Protein AF-A0AAE0EK54-F1 (afdb_monomer_lite)

Radius of gyration: 18.91 Å; chains: 1; bounding box: 43×26×48 Å

Organism: NCBI:txid43782

InterPro domains:
  IPR000863 Sulfotransferase domain [PF00685] (2-104)
  IPR027417 P-loop containing nucleoside triphosphate hydrolase [G3DSA:3.40.50.300] (1-106)
  IPR027417 P-loop containing nucleoside triphosphate hydrolase [SSF52540] (3-104)

Secondary structure (DSSP, 8-state):
-HHHHHHHS-TTSPPPPHHHHHHHHHTT-STT--HHHHHHHHHHHHHH-TTT-----HHHHHH-HHHHHHHHHHHTT-PPPHHHHHTTHHHHHHHHTSHHHHTT--

Foldseek 3Di:
DLVVCQVPDDPPDDRDDPVNVVVCQVVQVDVVTVPVCVLVVLVVVCVVCVLVGDDDDPVCCVVCVLVVQQVVCVSVVRHDDPVCVVVCVSVVVCVCPDPVNVVPDD

Structure (mmCIF, N/CA/C/O backbone):
data_AF-A0AAE0EK54-F1
#
_entry.id   AF-A0AAE0EK54-F1
#
loop_
_atom_site.group_PDB
_atom_site.id
_atom_site.type_symbol
_atom_site.label_atom_id
_atom_site.label_alt_id
_atom_site.label_comp_id
_atom_site.label_asym_id
_atom_site.label_entity_id
_atom_site.label_seq_id
_atom_site.pdbx_PDB_ins_code
_atom_site.Cartn_x
_atom_site.Cartn_y
_atom_site.Cartn_z
_atom_site.occupancy
_atom_site.B_iso_or_equiv
_atom_site.auth_seq_id
_atom_site.auth_comp_id
_atom_site.auth_asym_id
_atom_site.auth_atom_id
_atom_site.pdbx_PDB_model_num
ATOM 1 N N . MET A 1 1 ? 8.777 -0.210 -10.759 1.00 76.00 1 MET A N 1
ATOM 2 C CA . MET A 1 1 ? 9.337 -1.338 -11.533 1.00 76.00 1 MET A CA 1
ATOM 3 C C . MET A 1 1 ? 10.547 -0.900 -12.348 1.00 76.00 1 MET A C 1
ATOM 5 O O . MET A 1 1 ? 11.630 -1.341 -12.010 1.00 76.00 1 MET A O 1
ATOM 9 N N . TRP A 1 2 ? 10.405 0.051 -13.281 1.00 91.25 2 TRP A N 1
ATOM 10 C CA . TRP A 1 2 ? 11.511 0.627 -14.072 1.00 91.25 2 TRP A CA 1
ATOM 11 C C . TRP A 1 2 ? 12.768 1.005 -13.261 1.00 91.25 2 TRP A C 1
ATOM 13 O O . TRP A 1 2 ? 13.850 0.497 -13.541 1.00 91.25 2 TRP A O 1
ATOM 23 N N . LEU A 1 3 ? 12.618 1.809 -12.195 1.00 90.38 3 LEU A N 1
ATOM 24 C CA . LEU A 1 3 ? 13.736 2.195 -11.313 1.00 90.38 3 LEU A CA 1
ATOM 25 C C . LEU A 1 3 ? 14.505 0.986 -10.754 1.00 90.38 3 LEU A C 1
ATOM 27 O O . LEU A 1 3 ? 15.729 1.006 -10.671 1.00 90.38 3 LEU A O 1
ATOM 31 N N . PHE A 1 4 ? 13.785 -0.068 -10.365 1.00 87.50 4 PHE A N 1
ATOM 32 C CA . PHE A 1 4 ? 14.386 -1.275 -9.807 1.00 87.50 4 PHE A CA 1
ATOM 33 C C . PHE A 1 4 ? 15.027 -2.136 -10.896 1.00 87.50 4 PHE A C 1
ATOM 35 O O . PHE A 1 4 ? 16.148 -2.597 -10.711 1.00 87.50 4 PHE A O 1
ATOM 42 N N . SER A 1 5 ? 14.362 -2.291 -12.045 1.00 87.69 5 SER A N 1
ATOM 43 C CA . SER A 1 5 ? 14.915 -2.989 -13.207 1.00 87.69 5 SER A CA 1
ATOM 44 C C . SER A 1 5 ? 16.258 -2.385 -13.616 1.00 87.69 5 SER A C 1
ATOM 46 O O . SER A 1 5 ? 17.228 -3.118 -13.754 1.00 87.69 5 SER A O 1
ATOM 48 N N . ASN A 1 6 ? 16.357 -1.054 -13.681 1.00 91.06 6 ASN A N 1
ATOM 49 C CA . ASN A 1 6 ? 17.618 -0.368 -13.969 1.00 91.06 6 ASN A CA 1
ATOM 50 C C . ASN A 1 6 ? 18.676 -0.529 -12.876 1.00 91.06 6 ASN A C 1
ATOM 52 O O . ASN A 1 6 ? 19.860 -0.597 -13.184 1.00 91.06 6 ASN A O 1
ATOM 56 N N . LYS A 1 7 ? 18.276 -0.619 -11.603 1.00 90.19 7 LYS A N 1
ATOM 57 C CA . LYS A 1 7 ? 19.214 -0.854 -10.496 1.00 90.19 7 LYS A CA 1
ATOM 58 C C . LYS A 1 7 ? 19.791 -2.276 -10.499 1.00 90.19 7 LYS A C 1
ATOM 60 O O . LYS A 1 7 ? 20.921 -2.462 -10.060 1.00 90.19 7 LYS A O 1
ATOM 65 N N . MET A 1 8 ? 19.010 -3.262 -10.942 1.00 87.56 8 MET A N 1
ATOM 66 C CA . MET A 1 8 ? 19.407 -4.676 -10.992 1.00 87.56 8 MET A CA 1
ATOM 67 C C . MET A 1 8 ? 20.113 -5.064 -12.295 1.00 87.56 8 MET A C 1
ATOM 69 O O . MET A 1 8 ? 20.739 -6.121 -12.351 1.00 87.56 8 MET A O 1
ATOM 73 N N . ARG A 1 9 ? 19.992 -4.241 -13.341 1.00 86.75 9 ARG A N 1
ATOM 74 C CA . ARG A 1 9 ? 20.591 -4.497 -14.651 1.00 86.75 9 ARG A CA 1
ATOM 75 C C . ARG A 1 9 ? 22.128 -4.482 -14.562 1.00 86.75 9 ARG A C 1
ATOM 77 O O . ARG A 1 9 ? 22.672 -3.669 -13.807 1.00 86.75 9 ARG A O 1
ATOM 84 N N . PRO A 1 10 ? 22.840 -5.347 -15.312 1.00 90.94 10 PRO A N 1
ATOM 85 C CA . PRO A 1 10 ? 24.293 -5.260 -15.429 1.00 90.94 10 PRO A CA 1
ATOM 86 C C . PRO A 1 10 ? 24.724 -3.863 -15.881 1.00 90.94 10 PRO A C 1
ATOM 88 O O . PRO A 1 10 ? 24.050 -3.238 -16.699 1.00 90.94 10 PRO A O 1
ATOM 91 N N . LYS A 1 11 ? 25.848 -3.364 -15.356 1.00 86.25 11 LYS A N 1
ATOM 92 C CA . LYS A 1 11 ? 26.324 -2.000 -15.656 1.00 86.25 11 LYS A CA 1
ATOM 93 C C . LYS A 1 11 ? 26.805 -1.848 -17.100 1.00 86.25 11 LYS A C 1
ATOM 95 O O . LYS A 1 11 ? 26.959 -0.731 -17.580 1.00 86.25 11 LYS A O 1
ATOM 100 N N . GLU A 1 12 ? 27.091 -2.969 -17.745 1.00 91.00 12 GLU A N 1
ATOM 101 C CA . GLU A 1 12 ? 27.550 -3.091 -19.120 1.00 91.00 12 GLU A CA 1
ATOM 102 C C . GLU A 1 12 ? 26.403 -2.937 -20.127 1.00 91.00 12 GLU A C 1
ATOM 104 O O . GLU A 1 12 ? 26.649 -2.617 -21.289 1.00 91.00 12 GLU A O 1
ATOM 109 N N . GLU A 1 13 ? 25.155 -3.146 -19.695 1.00 88.44 13 GLU A N 1
ATOM 110 C CA . GLU A 1 13 ? 23.980 -2.933 -20.532 1.00 88.44 13 GLU A CA 1
ATOM 111 C C . GLU A 1 13 ? 23.491 -1.482 -20.433 1.00 88.44 13 GLU A C 1
ATOM 113 O O . GLU A 1 13 ? 23.521 -0.881 -19.353 1.00 88.44 13 GLU A O 1
ATOM 118 N N . PRO A 1 14 ? 22.987 -0.902 -21.538 1.00 90.50 14 PRO A N 1
ATOM 119 C CA . PRO A 1 14 ? 22.350 0.402 -21.471 1.00 90.50 14 PRO A CA 1
ATOM 120 C C . PRO A 1 14 ? 21.142 0.361 -20.517 1.00 90.50 14 PRO A C 1
ATOM 122 O O . PRO A 1 14 ? 20.455 -0.666 -20.416 1.00 90.50 14 PRO A O 1
ATOM 125 N N . PRO A 1 15 ? 20.843 1.469 -19.815 1.00 91.06 15 PRO A N 1
ATOM 126 C CA . PRO A 1 15 ? 19.658 1.538 -18.975 1.00 91.06 15 PRO A CA 1
ATOM 127 C C . PRO A 1 15 ? 18.418 1.298 -19.836 1.00 91.06 15 PRO A C 1
ATOM 129 O O . PRO A 1 15 ? 18.325 1.776 -20.963 1.00 91.06 15 PRO A O 1
ATOM 132 N N . LEU A 1 16 ? 17.469 0.545 -19.293 1.00 92.44 16 LEU A N 1
ATOM 133 C CA . LEU A 1 16 ? 16.149 0.392 -19.882 1.00 92.44 16 LEU A CA 1
ATOM 134 C C . LEU A 1 16 ? 15.493 1.773 -19.918 1.00 92.44 16 LEU A C 1
ATOM 136 O O . LEU A 1 16 ? 15.430 2.450 -18.880 1.00 92.44 16 LEU A O 1
ATOM 140 N N . SER A 1 17 ? 15.023 2.201 -21.087 1.00 94.94 17 SER A N 1
ATOM 141 C CA . SER A 1 17 ? 14.257 3.442 -21.194 1.00 94.94 17 SER A CA 1
ATOM 142 C C . SER A 1 17 ? 12.914 3.304 -20.474 1.00 94.94 17 SER A C 1
ATOM 144 O O . SER A 1 17 ? 12.467 2.200 -20.142 1.00 94.94 17 SER A O 1
ATOM 146 N N . LEU A 1 18 ? 12.278 4.433 -20.165 1.00 94.75 18 LEU A N 1
ATOM 147 C CA . LEU A 1 18 ? 10.962 4.386 -19.533 1.00 94.75 18 LEU A CA 1
ATOM 148 C C . LEU A 1 18 ? 9.918 3.847 -20.517 1.00 94.75 18 LEU A C 1
ATOM 150 O O . LEU A 1 18 ? 9.030 3.107 -20.108 1.00 94.75 18 LEU A O 1
ATOM 154 N N . GLU A 1 19 ? 10.057 4.195 -21.794 1.00 96.31 19 GLU A N 1
ATOM 155 C CA . GLU A 1 19 ? 9.185 3.797 -22.894 1.00 96.31 19 GLU A CA 1
ATOM 156 C C . GLU A 1 19 ? 9.205 2.278 -23.090 1.00 96.31 19 GLU A C 1
ATOM 158 O O . GLU A 1 19 ? 8.150 1.650 -23.039 1.00 96.31 19 GLU A O 1
ATOM 163 N N . GLU A 1 20 ? 10.393 1.673 -23.194 1.00 94.50 20 GLU A N 1
ATOM 164 C CA . GLU A 1 20 ? 10.532 0.212 -23.296 1.00 94.50 20 GLU A CA 1
ATOM 165 C C . GLU A 1 20 ? 9.962 -0.485 -22.055 1.00 94.50 20 GLU A C 1
ATOM 167 O O . GLU A 1 20 ? 9.222 -1.459 -22.159 1.00 94.50 20 GLU A O 1
ATOM 172 N N . ALA A 1 21 ? 10.260 0.030 -20.857 1.00 94.06 21 ALA A N 1
ATOM 173 C CA . ALA A 1 21 ? 9.740 -0.548 -19.621 1.00 94.06 21 ALA A CA 1
ATOM 174 C C . ALA A 1 21 ? 8.212 -0.452 -19.517 1.00 94.06 21 ALA A C 1
ATOM 176 O O . ALA A 1 21 ? 7.577 -1.326 -18.924 1.00 94.06 21 ALA A O 1
ATOM 177 N N . PHE A 1 22 ? 7.629 0.622 -20.048 1.00 94.06 22 PHE A N 1
ATOM 178 C CA . PHE A 1 22 ? 6.190 0.824 -20.090 1.00 94.06 22 PHE A CA 1
ATOM 179 C C . PHE A 1 22 ? 5.524 -0.137 -21.077 1.00 94.06 22 PHE A C 1
ATOM 181 O O . PHE A 1 22 ? 4.537 -0.771 -20.712 1.00 94.06 22 PHE A O 1
ATOM 188 N N . GLU A 1 23 ? 6.087 -0.304 -22.274 1.00 96.12 23 GLU A N 1
ATOM 189 C CA . GLU A 1 23 ? 5.586 -1.255 -23.271 1.00 96.12 23 GLU A CA 1
ATOM 190 C C . GLU A 1 23 ? 5.627 -2.690 -22.733 1.00 96.12 23 GLU A C 1
ATOM 192 O O . GLU A 1 23 ? 4.594 -3.357 -22.682 1.00 96.12 23 GLU A O 1
ATOM 197 N N . MET A 1 24 ? 6.763 -3.104 -22.164 1.00 94.56 24 MET A N 1
ATOM 198 C CA . MET A 1 24 ? 6.893 -4.394 -21.480 1.00 94.56 24 MET A CA 1
ATOM 199 C C . MET A 1 24 ? 5.844 -4.577 -20.371 1.00 94.56 24 MET A C 1
ATOM 201 O O . MET A 1 24 ? 5.248 -5.645 -20.238 1.00 94.56 24 MET A O 1
ATOM 205 N N . PHE A 1 25 ? 5.580 -3.539 -19.568 1.00 94.06 25 PHE A N 1
ATOM 206 C CA . PHE A 1 25 ? 4.550 -3.592 -18.528 1.00 94.06 25 PHE A CA 1
ATOM 207 C C . PHE A 1 25 ? 3.142 -3.777 -19.112 1.00 94.06 25 PHE A C 1
ATOM 209 O O . PHE A 1 25 ? 2.372 -4.587 -18.591 1.00 94.06 25 PHE A O 1
ATOM 216 N N . CYS A 1 26 ? 2.811 -3.063 -20.191 1.00 94.50 26 CYS A N 1
ATOM 217 C CA . CYS A 1 26 ? 1.537 -3.191 -20.898 1.00 94.50 26 CYS A CA 1
ATOM 218 C C . CYS A 1 26 ? 1.340 -4.585 -21.506 1.00 94.50 26 CYS A C 1
ATOM 220 O O . CYS A 1 26 ? 0.232 -5.117 -21.446 1.00 94.50 26 CYS A O 1
ATOM 222 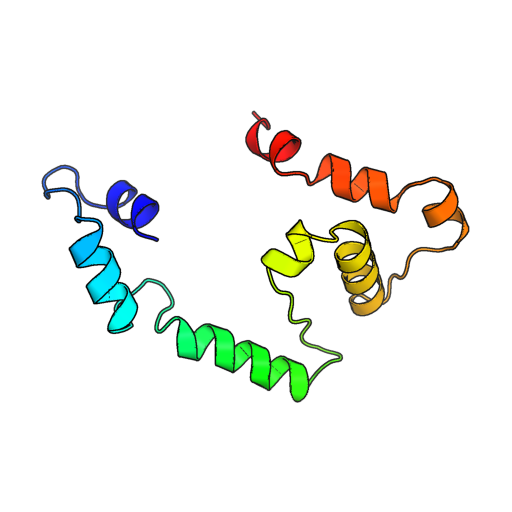N N . GLU A 1 27 ? 2.408 -5.196 -22.014 1.00 95.88 27 GLU A N 1
ATOM 223 C CA . GLU A 1 27 ? 2.417 -6.574 -22.522 1.00 95.88 27 GLU A CA 1
ATOM 224 C C . GLU A 1 27 ? 2.402 -7.633 -21.404 1.00 95.88 27 GLU A C 1
ATOM 226 O O . GLU A 1 27 ? 2.320 -8.832 -21.668 1.00 95.88 27 GLU A O 1
ATOM 231 N N . GLY A 1 28 ? 2.476 -7.212 -20.138 1.00 93.62 28 GLY A N 1
ATOM 232 C CA . GLY A 1 28 ? 2.528 -8.101 -18.978 1.00 93.62 28 GLY A CA 1
ATOM 233 C C . GLY A 1 28 ? 3.913 -8.699 -18.705 1.00 93.62 28 GLY A 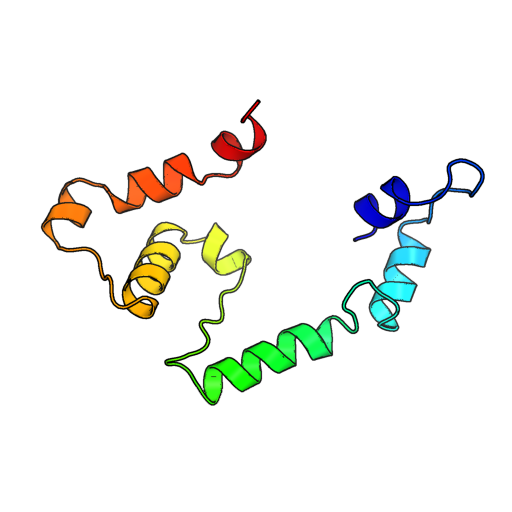C 1
ATOM 234 O O . GLY A 1 28 ? 4.064 -9.454 -17.743 1.00 93.62 28 GLY A O 1
ATOM 235 N N . VAL A 1 29 ? 4.933 -8.324 -19.482 1.00 93.06 29 VAL A N 1
ATOM 236 C CA . VAL A 1 29 ? 6.337 -8.735 -19.338 1.00 93.06 29 VAL A CA 1
ATOM 237 C C . VAL A 1 29 ? 6.997 -7.908 -18.237 1.00 93.06 29 VAL A C 1
ATOM 239 O O . VAL A 1 29 ? 7.754 -6.965 -18.450 1.00 93.06 29 VAL A O 1
ATOM 242 N N . SER A 1 30 ? 6.647 -8.236 -17.002 1.00 87.81 30 SER A N 1
ATOM 243 C CA . SER A 1 30 ? 6.966 -7.420 -15.840 1.00 87.81 30 SER A CA 1
ATOM 244 C C . SER A 1 30 ? 7.189 -8.329 -14.629 1.00 87.81 30 SER A C 1
ATOM 246 O O . SER A 1 30 ? 6.602 -9.409 -14.553 1.00 87.81 30 SER A O 1
ATOM 248 N N . ASN A 1 31 ? 8.015 -7.921 -13.663 1.00 82.69 31 ASN A N 1
ATOM 249 C CA . ASN A 1 31 ? 8.192 -8.706 -12.436 1.00 82.69 31 ASN A CA 1
ATOM 250 C C . ASN A 1 31 ? 6.842 -8.871 -11.721 1.00 82.69 31 ASN A C 1
ATOM 252 O O . ASN A 1 31 ? 6.201 -7.874 -11.391 1.00 82.69 31 ASN A O 1
ATOM 256 N N . HIS A 1 32 ? 6.437 -10.121 -11.472 1.00 84.69 32 HIS A N 1
ATOM 257 C CA . HIS A 1 32 ? 5.114 -10.485 -10.934 1.00 84.69 32 HIS A CA 1
ATOM 258 C C . HIS A 1 32 ? 3.922 -10.062 -11.820 1.00 84.69 32 HIS A C 1
ATOM 260 O O . HIS A 1 32 ? 2.800 -9.948 -11.329 1.00 84.69 32 HIS A O 1
ATOM 266 N N . GLY A 1 33 ? 4.161 -9.814 -13.112 1.00 87.75 33 GLY A N 1
ATOM 267 C CA . GLY A 1 33 ? 3.116 -9.535 -14.093 1.00 87.75 33 GLY A CA 1
ATOM 268 C C . GLY A 1 33 ? 2.384 -10.793 -14.586 1.00 87.75 33 GLY A C 1
ATOM 269 O O . GLY A 1 33 ? 2.839 -11.907 -14.315 1.00 87.75 33 GLY A O 1
ATOM 270 N N . PRO A 1 34 ? 1.276 -10.623 -15.333 1.00 95.50 34 PRO A N 1
ATOM 271 C CA . PRO A 1 34 ? 0.679 -9.342 -15.729 1.00 95.50 34 PRO A CA 1
ATOM 272 C C . PRO A 1 34 ? 0.037 -8.589 -14.555 1.00 95.50 34 PRO A C 1
ATOM 274 O O . PRO A 1 34 ? -0.642 -9.175 -13.713 1.00 95.50 34 PRO A O 1
ATOM 277 N N . PHE A 1 35 ? 0.229 -7.267 -14.496 1.00 93.81 35 PHE A N 1
ATOM 278 C CA . PHE A 1 35 ? -0.274 -6.442 -13.388 1.00 93.81 35 PHE A CA 1
ATOM 279 C C . PHE A 1 35 ? -1.795 -6.540 -13.216 1.00 93.81 35 PHE A C 1
ATOM 281 O O . PHE A 1 35 ? -2.290 -6.642 -12.093 1.00 93.81 35 PHE A O 1
ATOM 288 N N . TRP A 1 36 ? -2.533 -6.535 -14.328 1.00 94.12 36 TRP A N 1
ATOM 289 C CA . TRP A 1 36 ? -3.993 -6.591 -14.311 1.00 94.12 36 TRP A CA 1
ATOM 290 C C . TRP A 1 36 ? -4.507 -7.896 -13.714 1.00 94.12 36 TRP A C 1
ATOM 292 O O . TRP A 1 36 ? -5.373 -7.858 -12.845 1.00 94.12 36 TRP A O 1
ATOM 302 N N . ASP A 1 37 ? -3.927 -9.029 -14.107 1.00 96.25 37 ASP A N 1
ATOM 303 C CA . ASP A 1 37 ? -4.297 -10.340 -13.572 1.00 96.25 37 ASP A CA 1
ATOM 304 C C . ASP A 1 37 ? -3.968 -10.440 -12.084 1.00 96.25 37 ASP A C 1
ATOM 306 O O . ASP A 1 37 ? -4.790 -10.919 -11.302 1.00 96.25 37 ASP A O 1
ATOM 310 N N . HIS A 1 38 ? -2.813 -9.910 -11.670 1.00 94.69 38 HIS A N 1
ATOM 311 C CA . HIS A 1 38 ? -2.424 -9.857 -10.265 1.00 94.69 38 HIS A CA 1
ATOM 312 C C . HIS A 1 38 ? -3.444 -9.069 -9.424 1.00 94.69 38 HIS A C 1
ATOM 314 O O . HIS A 1 38 ? -3.958 -9.569 -8.423 1.00 94.69 38 HIS A O 1
ATOM 320 N N . VAL A 1 39 ? -3.778 -7.839 -9.829 1.00 96.00 39 VAL A N 1
ATOM 321 C CA . VAL A 1 39 ? -4.724 -6.983 -9.092 1.00 96.00 39 VAL A CA 1
ATOM 322 C C . VAL A 1 39 ? -6.137 -7.566 -9.107 1.00 96.00 39 VAL A C 1
ATOM 324 O O . VAL A 1 39 ? -6.780 -7.646 -8.058 1.00 96.00 39 VAL A O 1
ATOM 327 N N . LEU A 1 40 ? -6.625 -7.994 -10.276 1.00 96.81 40 LEU A N 1
ATOM 328 C CA . LEU A 1 40 ? -7.969 -8.554 -10.420 1.00 96.81 40 LEU A CA 1
ATOM 329 C C . LEU A 1 40 ? -8.115 -9.882 -9.678 1.00 96.81 40 LEU A C 1
ATOM 331 O O . LEU A 1 40 ? -9.178 -10.134 -9.115 1.00 96.81 40 LEU A O 1
ATOM 335 N N . GLY A 1 41 ? -7.069 -10.709 -9.639 1.00 97.19 41 GLY A N 1
ATOM 336 C CA . GLY A 1 41 ? -7.051 -11.959 -8.884 1.00 97.19 41 GLY A CA 1
ATOM 337 C C . GLY A 1 41 ? -7.317 -11.730 -7.397 1.00 97.19 41 GLY A C 1
ATOM 338 O O . GLY A 1 41 ? -8.266 -12.292 -6.850 1.00 97.19 41 GLY A O 1
ATOM 339 N N . TYR A 1 42 ? -6.555 -10.837 -6.758 1.00 97.12 42 TYR A N 1
ATOM 340 C CA . TYR A 1 42 ? -6.760 -10.508 -5.341 1.00 97.12 42 TYR A CA 1
ATOM 341 C C . TYR A 1 42 ? -8.072 -9.772 -5.080 1.00 97.12 42 TYR A C 1
ATOM 343 O O . TYR A 1 42 ? -8.703 -10.009 -4.051 1.00 97.12 42 TYR A O 1
ATOM 351 N N . TRP A 1 43 ? -8.513 -8.912 -6.001 1.00 97.94 43 TRP A N 1
ATOM 352 C CA . TRP A 1 43 ? -9.825 -8.281 -5.886 1.00 97.94 43 TRP A CA 1
ATOM 353 C C . TRP A 1 43 ? -10.934 -9.342 -5.855 1.00 97.94 43 TRP A C 1
ATOM 355 O O . TRP A 1 43 ? -11.774 -9.309 -4.957 1.00 97.94 43 TRP A O 1
ATOM 365 N N . LYS A 1 44 ? -10.911 -10.321 -6.774 1.00 98.38 44 LYS A N 1
ATOM 366 C CA . LYS A 1 44 ? -11.93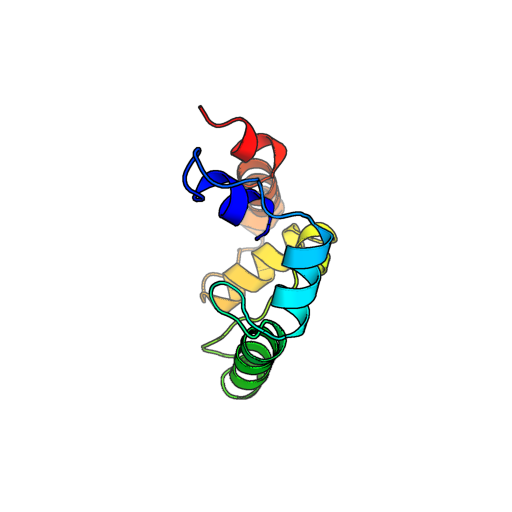6 -11.380 -6.852 1.00 98.38 44 LYS A CA 1
ATOM 367 C C . LYS A 1 44 ? -11.910 -12.235 -5.592 1.00 98.38 44 LYS A C 1
ATOM 369 O O . LYS A 1 44 ? -12.940 -12.409 -4.947 1.00 98.38 44 LYS A O 1
ATOM 374 N N . ALA A 1 45 ? -10.717 -12.657 -5.182 1.00 98.12 45 ALA A N 1
ATOM 375 C CA . ALA A 1 45 ? -10.526 -13.448 -3.975 1.00 98.12 45 ALA A CA 1
ATOM 376 C C . ALA A 1 45 ? -10.995 -12.704 -2.706 1.00 98.12 45 ALA A C 1
ATOM 378 O O . ALA A 1 45 ? -11.556 -13.319 -1.803 1.00 98.12 45 ALA A O 1
ATOM 379 N N . SER A 1 46 ? -10.844 -11.373 -2.652 1.00 97.94 46 SER A N 1
ATOM 380 C CA . SER A 1 46 ? -11.359 -10.558 -1.540 1.00 97.94 46 SER A CA 1
ATOM 381 C C . SER A 1 46 ? -12.884 -10.513 -1.455 1.00 97.94 46 SER A C 1
ATOM 383 O O . SER A 1 46 ? -13.425 -10.349 -0.366 1.00 97.94 46 SER A O 1
ATOM 385 N N . LEU A 1 47 ? -13.587 -10.686 -2.579 1.00 97.81 47 LEU A N 1
ATOM 386 C CA . LEU A 1 47 ? -15.043 -10.805 -2.576 1.00 97.81 47 LEU A CA 1
ATOM 387 C C . LEU A 1 47 ? -15.511 -12.208 -2.195 1.00 97.81 47 LEU A C 1
ATOM 389 O O . LEU A 1 47 ? -16.538 -12.352 -1.539 1.00 97.81 47 LEU A O 1
ATOM 393 N N . GLU A 1 48 ? -14.771 -13.233 -2.614 1.00 98.31 48 GLU A N 1
ATOM 394 C CA . GLU A 1 48 ? -15.079 -14.635 -2.313 1.00 98.31 48 GLU A CA 1
ATOM 395 C C . GLU A 1 48 ? -14.760 -15.009 -0.859 1.00 98.31 48 GLU A C 1
ATOM 397 O O . GLU A 1 48 ? -15.406 -15.885 -0.288 1.00 98.31 48 GLU A O 1
ATOM 402 N N . SER A 1 49 ? -13.752 -14.382 -0.249 1.00 97.44 49 SER A N 1
ATOM 403 C CA . SER A 1 49 ? -13.306 -14.661 1.123 1.00 97.44 49 SER A CA 1
ATOM 404 C C . SER A 1 49 ? -12.950 -13.370 1.877 1.00 97.44 49 SER A C 1
ATOM 406 O O . SER A 1 49 ? -11.776 -13.134 2.188 1.00 97.44 49 SER A O 1
ATOM 408 N N . PRO A 1 50 ? -13.948 -12.518 2.183 1.00 95.75 50 PRO A N 1
ATOM 409 C CA . PRO A 1 50 ? -13.740 -11.205 2.803 1.00 95.75 50 PRO A CA 1
ATOM 410 C C . PRO A 1 50 ? -13.212 -11.273 4.244 1.00 95.75 50 PRO A C 1
ATOM 412 O O . PRO A 1 50 ? -12.687 -10.288 4.752 1.00 95.75 50 PRO A O 1
ATOM 415 N N . ASP A 1 51 ? -13.334 -12.426 4.899 1.00 96.44 51 ASP A N 1
ATOM 416 C CA . ASP A 1 51 ? -12.777 -12.754 6.215 1.00 96.44 51 ASP A CA 1
ATOM 417 C C . ASP A 1 51 ? -11.298 -13.178 6.158 1.00 96.44 51 ASP A C 1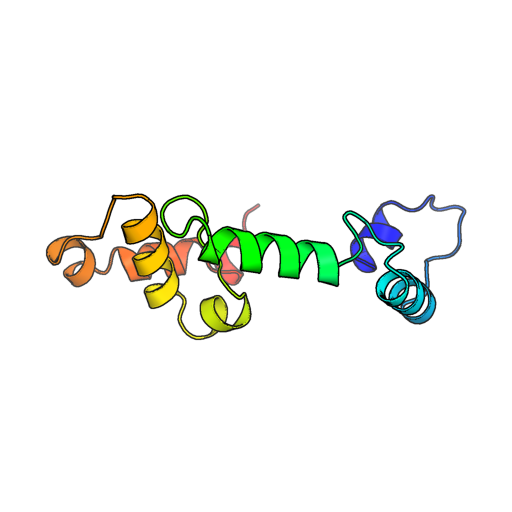
ATOM 419 O O . ASP A 1 51 ? -10.619 -13.181 7.181 1.00 96.44 51 ASP A O 1
ATOM 423 N N . LYS A 1 52 ? -10.782 -13.518 4.968 1.00 97.44 52 LYS A N 1
ATOM 424 C CA . LYS A 1 52 ? -9.401 -14.000 4.769 1.00 97.44 52 LYS A CA 1
ATOM 425 C C . LYS A 1 52 ? -8.532 -13.051 3.963 1.00 97.44 52 LYS A C 1
ATOM 427 O O . LYS A 1 52 ? -7.311 -13.093 4.095 1.00 97.44 52 LYS A O 1
ATOM 432 N N . ILE A 1 53 ? -9.133 -12.209 3.123 1.00 98.00 53 ILE A N 1
ATOM 433 C CA . ILE A 1 53 ? -8.406 -11.312 2.223 1.00 98.00 53 ILE A CA 1
ATOM 434 C C . ILE A 1 53 ? -8.956 -9.893 2.352 1.00 98.00 53 ILE A C 1
ATOM 436 O O . ILE A 1 53 ? -10.064 -9.589 1.916 1.00 98.00 53 ILE A O 1
ATOM 440 N N . LEU A 1 54 ? -8.124 -8.996 2.880 1.00 97.88 54 LEU A N 1
ATOM 441 C CA . LEU A 1 54 ? -8.393 -7.565 2.903 1.00 97.88 54 LEU A CA 1
ATOM 442 C C . LEU A 1 54 ? -7.770 -6.891 1.679 1.00 97.88 54 LEU A C 1
ATOM 444 O O . LEU A 1 54 ? -6.551 -6.772 1.574 1.00 97.88 54 LEU A O 1
ATOM 448 N N . PHE A 1 55 ? -8.613 -6.389 0.779 1.00 97.69 55 PHE A N 1
ATOM 449 C CA . PHE A 1 55 ? -8.171 -5.580 -0.355 1.00 97.69 55 PHE A CA 1
ATOM 450 C C . PHE A 1 55 ? -8.191 -4.085 -0.001 1.00 97.69 55 PHE A C 1
ATOM 452 O O . PHE A 1 55 ? -9.222 -3.543 0.416 1.00 97.69 55 PHE A O 1
ATOM 459 N N . LEU A 1 56 ? -7.051 -3.412 -0.176 1.00 96.94 56 LEU A N 1
ATOM 460 C CA . LEU A 1 56 ? -6.873 -1.975 0.050 1.00 96.94 56 LEU A CA 1
ATOM 461 C C . LEU A 1 56 ? -6.280 -1.320 -1.195 1.00 96.94 56 LEU A C 1
ATOM 463 O O . LEU A 1 56 ? -5.435 -1.905 -1.870 1.00 96.94 56 LEU A O 1
ATOM 467 N N . LYS A 1 57 ? -6.693 -0.081 -1.468 1.00 96.12 57 LYS A N 1
ATOM 468 C CA . LYS A 1 57 ? -6.116 0.744 -2.532 1.00 96.12 57 LYS A CA 1
ATOM 469 C C . LYS A 1 57 ? -5.172 1.774 -1.937 1.00 96.12 57 LYS A C 1
ATOM 471 O O . LYS A 1 57 ? -5.466 2.377 -0.904 1.00 96.12 57 LYS A O 1
ATOM 476 N N . TYR A 1 58 ? -4.057 2.009 -2.616 1.00 96.25 58 TYR A N 1
ATOM 477 C CA . TYR A 1 58 ? -3.042 2.949 -2.154 1.00 96.25 58 TYR A CA 1
ATOM 478 C C . TYR A 1 58 ? -3.589 4.381 -2.038 1.00 96.25 58 TYR A C 1
ATOM 480 O O . TYR A 1 58 ? -3.299 5.090 -1.078 1.00 96.25 58 TYR A O 1
ATOM 488 N N . GLU A 1 59 ? -4.442 4.800 -2.971 1.00 96.00 59 GLU A N 1
ATOM 489 C CA . GLU A 1 59 ? -5.042 6.135 -2.989 1.00 96.00 59 GLU A CA 1
ATOM 490 C C . GLU A 1 59 ? -6.003 6.344 -1.813 1.00 96.00 59 GLU A C 1
ATOM 492 O O . GLU A 1 59 ? -6.065 7.435 -1.248 1.00 96.00 59 GLU A O 1
ATOM 497 N N . GLU A 1 60 ? -6.730 5.297 -1.409 1.00 94.75 60 GLU A N 1
ATOM 498 C CA . GLU A 1 60 ? -7.606 5.326 -0.233 1.00 94.75 60 GLU A CA 1
ATOM 499 C C . GLU A 1 60 ? -6.785 5.409 1.055 1.00 94.75 60 GLU A C 1
ATOM 501 O O . GLU A 1 60 ? -7.094 6.233 1.918 1.00 94.75 60 GLU A O 1
ATOM 506 N N . LEU A 1 61 ? -5.696 4.636 1.137 1.00 96.00 61 LEU A N 1
ATOM 507 C CA . LEU A 1 61 ? -4.743 4.697 2.245 1.00 96.00 61 LEU A CA 1
ATOM 508 C C . LEU A 1 61 ? -4.126 6.090 2.376 1.00 96.00 61 LEU A C 1
ATOM 510 O O . LEU A 1 61 ? -4.052 6.627 3.477 1.00 96.00 61 LEU A O 1
ATOM 514 N N . LYS A 1 62 ? -3.737 6.710 1.259 1.00 94.06 62 LYS A N 1
ATOM 515 C CA . LYS A 1 62 ? -3.167 8.060 1.261 1.00 94.06 62 LYS A CA 1
ATOM 516 C C . LYS A 1 62 ? -4.201 9.125 1.639 1.00 94.06 62 LYS A C 1
ATOM 518 O O . LYS A 1 62 ? -3.862 10.079 2.332 1.00 94.06 62 LYS A O 1
ATOM 523 N N . ARG A 1 63 ? -5.453 8.986 1.184 1.00 95.81 63 ARG A N 1
ATOM 524 C CA . ARG A 1 63 ? -6.531 9.950 1.468 1.00 95.81 63 ARG A CA 1
ATOM 525 C C . ARG A 1 63 ? -7.023 9.872 2.914 1.00 95.81 63 ARG A C 1
ATOM 527 O O . ARG A 1 6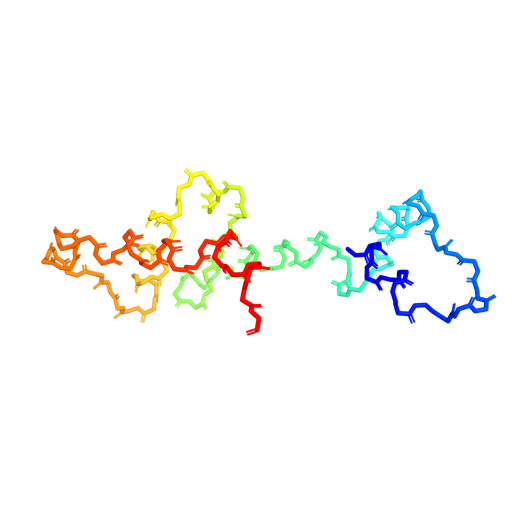3 ? -7.396 10.895 3.476 1.00 95.81 63 ARG A O 1
ATOM 534 N N . GLY A 1 64 ? -7.079 8.673 3.487 1.00 95.50 64 GLY A N 1
ATOM 535 C CA . GLY A 1 64 ? -7.631 8.427 4.819 1.00 95.50 64 GLY A CA 1
ATOM 536 C C . GLY A 1 64 ? -6.875 7.325 5.559 1.00 95.50 64 GLY A C 1
ATOM 537 O O . GLY A 1 64 ? -7.444 6.247 5.762 1.00 95.50 64 GLY A O 1
ATOM 538 N N . PRO A 1 65 ? -5.623 7.574 5.982 1.00 96.06 65 PRO A N 1
ATOM 539 C CA . PRO A 1 65 ? -4.784 6.552 6.601 1.00 96.06 65 PRO A CA 1
ATOM 540 C C . PRO A 1 65 ? -5.387 6.015 7.903 1.00 96.06 65 PRO A C 1
ATOM 542 O O . PRO A 1 65 ? -5.481 4.802 8.063 1.00 96.06 65 PRO A O 1
ATOM 545 N N . THR A 1 66 ? -5.913 6.883 8.774 1.00 96.69 66 THR A N 1
ATOM 546 C CA . THR A 1 66 ? -6.579 6.494 10.033 1.00 96.69 66 THR A CA 1
ATOM 547 C C . THR A 1 66 ? -7.750 5.533 9.790 1.00 96.69 66 THR A C 1
ATOM 549 O O . THR A 1 66 ? -7.897 4.537 10.496 1.00 96.69 66 THR A O 1
ATOM 552 N N . VAL A 1 67 ? -8.560 5.770 8.749 1.00 96.44 67 VAL A N 1
ATOM 553 C CA . VAL A 1 67 ? -9.689 4.889 8.388 1.00 96.44 67 VAL A CA 1
ATOM 554 C C . VAL A 1 67 ? -9.187 3.520 7.931 1.00 96.44 67 VAL A C 1
ATOM 556 O O . VAL A 1 67 ? -9.733 2.492 8.332 1.00 96.44 67 VAL A O 1
ATOM 559 N N . CYS A 1 68 ? -8.127 3.492 7.122 1.00 97.44 68 CYS A N 1
ATOM 560 C CA . CYS A 1 68 ? -7.541 2.245 6.640 1.00 97.44 68 CYS A CA 1
ATOM 561 C C . CYS A 1 68 ? -6.893 1.441 7.774 1.00 97.44 68 CYS A C 1
ATOM 563 O O . CYS A 1 68 ? -7.111 0.235 7.843 1.00 97.44 68 CYS A O 1
ATOM 565 N N . VAL A 1 69 ? -6.179 2.091 8.698 1.00 97.38 69 VAL A N 1
ATOM 566 C CA . VAL A 1 69 ? -5.568 1.432 9.865 1.00 97.38 69 VAL A CA 1
ATOM 567 C C . VAL A 1 69 ? -6.637 0.831 10.780 1.00 97.38 69 VAL A C 1
ATOM 569 O O . VAL A 1 69 ? -6.523 -0.332 11.163 1.00 97.38 69 VAL A O 1
ATOM 572 N N . LYS A 1 70 ? -7.730 1.554 11.058 1.00 97.56 70 LYS A N 1
ATOM 573 C CA . LYS A 1 70 ? -8.872 0.999 11.810 1.00 97.56 70 LYS A CA 1
ATOM 574 C C . LYS A 1 70 ? -9.503 -0.201 11.098 1.00 97.56 70 LYS A C 1
ATOM 576 O O . LYS A 1 70 ? -9.776 -1.213 11.739 1.00 97.56 70 LYS A O 1
ATOM 581 N N . LYS A 1 71 ? -9.682 -0.124 9.773 1.00 97.50 71 LYS A N 1
ATOM 582 C CA . LYS A 1 71 ? -10.192 -1.242 8.957 1.00 97.50 71 LYS A CA 1
ATOM 583 C C . LYS A 1 71 ? -9.265 -2.463 9.020 1.00 97.50 71 LYS A C 1
ATOM 585 O O . LYS A 1 71 ? -9.750 -3.584 9.129 1.00 97.50 71 LYS A O 1
ATOM 590 N N . MET A 1 72 ? -7.946 -2.259 8.977 1.00 97.94 72 MET A N 1
ATOM 591 C CA . MET A 1 72 ? -6.954 -3.333 9.122 1.00 97.94 72 MET A CA 1
ATOM 592 C C . MET A 1 72 ? -7.023 -3.981 10.506 1.00 97.94 72 MET A C 1
ATOM 594 O O . MET A 1 72 ? -7.059 -5.202 10.602 1.00 97.94 72 MET A O 1
ATOM 598 N N . ALA A 1 73 ? -7.097 -3.177 11.566 1.00 97.81 73 ALA A N 1
ATOM 599 C CA . ALA A 1 73 ? -7.205 -3.654 12.942 1.00 97.81 73 ALA A CA 1
ATOM 600 C C . ALA A 1 73 ? -8.476 -4.499 13.157 1.00 97.81 73 ALA A C 1
ATOM 602 O O . ALA A 1 73 ? -8.413 -5.607 13.689 1.00 97.81 73 ALA A O 1
ATOM 603 N N . GLN A 1 74 ? -9.619 -4.032 12.640 1.00 97.69 74 GLN A N 1
ATOM 604 C CA . GLN A 1 74 ? -10.874 -4.793 12.629 1.00 97.69 74 GLN A CA 1
ATOM 605 C C . GLN A 1 74 ? -10.739 -6.123 11.878 1.00 97.69 74 GLN A C 1
ATOM 607 O O . GLN A 1 74 ? -11.159 -7.157 12.390 1.00 97.69 74 GLN A O 1
ATOM 612 N N . PHE A 1 75 ? -10.130 -6.108 10.691 1.00 97.88 75 PHE A N 1
ATOM 613 C CA . PHE A 1 75 ? -9.925 -7.307 9.878 1.00 97.88 75 PHE A CA 1
ATOM 614 C C . PHE A 1 75 ? -9.015 -8.342 10.563 1.00 97.88 75 PHE A C 1
ATOM 616 O O . PHE A 1 75 ? -9.270 -9.537 10.477 1.00 97.88 75 PHE A O 1
ATOM 623 N N . LEU A 1 76 ? -7.998 -7.892 11.302 1.00 97.50 76 LEU A N 1
ATOM 624 C CA . LEU A 1 76 ? -7.115 -8.757 12.094 1.00 97.50 76 LEU A CA 1
ATOM 625 C C . LEU A 1 76 ? -7.766 -9.274 13.392 1.00 97.50 76 LEU A C 1
ATOM 627 O O . LEU A 1 76 ? -7.116 -9.974 14.166 1.00 97.50 76 LEU A O 1
ATOM 631 N N . GLY A 1 77 ? -9.029 -8.924 13.660 1.00 97.12 77 GLY A N 1
ATOM 632 C CA . GLY A 1 77 ? -9.730 -9.295 14.888 1.00 97.12 77 GLY A CA 1
ATOM 633 C C . GLY A 1 77 ? -9.222 -8.557 16.129 1.00 97.12 77 GLY A C 1
ATOM 634 O O . GLY A 1 77 ? -9.405 -9.050 17.239 1.00 97.12 77 GLY A O 1
ATOM 635 N N . GLN A 1 78 ? -8.570 -7.404 15.953 1.00 97.06 78 GLN A N 1
ATOM 636 C CA . GLN A 1 78 ? -8.011 -6.560 17.015 1.00 97.06 78 GLN A CA 1
ATOM 637 C C . GLN A 1 78 ? -8.484 -5.102 16.846 1.00 97.06 78 GLN A C 1
ATOM 639 O O . GLN A 1 78 ? -7.665 -4.217 16.608 1.00 97.06 78 GLN A O 1
ATOM 644 N N . PRO A 1 79 ? -9.803 -4.824 16.878 1.00 97.50 79 PRO A N 1
ATOM 645 C CA . PRO A 1 79 ? -10.304 -3.462 16.729 1.00 97.50 79 PRO A CA 1
ATOM 646 C C . PRO A 1 79 ? -9.831 -2.573 17.885 1.00 97.50 79 PRO A C 1
ATOM 648 O O . PRO A 1 79 ? -9.815 -3.010 19.034 1.00 97.50 79 PRO A O 1
ATOM 651 N N . PHE A 1 80 ? -9.514 -1.313 17.583 1.00 97.81 80 PHE A N 1
ATOM 652 C CA . PHE A 1 80 ? -9.202 -0.325 18.614 1.00 97.81 80 PHE A CA 1
ATOM 653 C C . PHE A 1 80 ? -10.408 -0.092 19.529 1.00 97.81 80 PHE A C 1
ATOM 655 O O . PHE A 1 80 ? -11.553 0.005 19.078 1.00 97.81 80 PHE A O 1
ATOM 662 N N . SER A 1 81 ? -10.139 0.017 20.823 1.00 97.56 81 SER A N 1
ATOM 663 C CA . SER A 1 81 ? -11.105 0.441 21.829 1.00 97.56 81 SER A CA 1
ATOM 664 C C . SER A 1 81 ? -11.352 1.951 21.763 1.00 97.56 81 SER A C 1
ATOM 666 O O . SER A 1 81 ? -10.519 2.721 21.287 1.00 97.56 81 SER A O 1
ATOM 668 N N . ALA A 1 82 ? -12.490 2.401 22.301 1.00 96.81 82 ALA A N 1
ATOM 669 C CA . ALA A 1 82 ? -12.792 3.832 22.389 1.00 96.81 82 ALA A CA 1
ATOM 670 C C . ALA A 1 82 ? -11.732 4.606 23.193 1.00 96.81 82 ALA A C 1
ATOM 672 O O . ALA A 1 82 ? -11.448 5.757 22.882 1.00 96.81 82 ALA A O 1
ATOM 673 N N . GLU A 1 83 ? -11.130 3.968 24.200 1.00 97.69 83 GLU A N 1
ATOM 674 C CA . GLU A 1 83 ? -10.060 4.570 24.994 1.00 97.69 83 GLU A CA 1
ATOM 675 C C . GLU A 1 83 ? -8.791 4.779 24.159 1.00 97.69 83 GLU A C 1
ATOM 677 O O . GLU A 1 83 ? -8.252 5.879 24.143 1.00 97.69 83 GLU A O 1
ATOM 682 N N . GLU A 1 84 ? -8.352 3.771 23.398 1.00 97.19 84 GLU A N 1
ATOM 683 C CA . GLU A 1 84 ? -7.191 3.898 22.501 1.00 97.19 84 GLU A CA 1
ATOM 684 C C . GLU A 1 84 ? -7.413 4.963 21.424 1.00 97.19 84 GLU A C 1
ATOM 686 O O . GLU A 1 84 ? -6.500 5.721 21.090 1.00 97.19 84 GLU A O 1
ATOM 691 N N . GLU A 1 85 ? -8.633 5.052 20.888 1.00 95.31 85 GLU A N 1
ATOM 692 C CA . GLU A 1 85 ? -8.983 6.102 19.934 1.00 95.31 85 GLU A CA 1
ATOM 693 C C . GLU A 1 85 ? -8.944 7.494 20.577 1.00 95.31 85 GLU A C 1
ATOM 695 O O . GLU A 1 85 ? -8.355 8.407 20.000 1.00 95.31 85 GLU A O 1
ATOM 700 N N . ASN A 1 86 ? -9.503 7.653 21.780 1.00 96.06 86 ASN A N 1
ATOM 701 C CA . ASN A 1 86 ? -9.476 8.918 22.520 1.00 96.06 86 ASN A CA 1
ATOM 702 C C . ASN A 1 86 ? -8.054 9.331 22.929 1.00 96.06 86 ASN A C 1
ATOM 704 O O . ASN A 1 86 ? -7.746 10.521 22.973 1.00 96.06 86 ASN A O 1
ATOM 708 N N . GLN A 1 87 ? -7.181 8.360 23.199 1.00 97.50 87 GLN A N 1
ATOM 709 C CA . GLN A 1 87 ? -5.762 8.579 23.483 1.00 97.50 87 GLN A CA 1
ATOM 710 C C . GLN A 1 87 ? -4.933 8.870 22.220 1.00 97.50 87 GLN A C 1
ATOM 712 O O . GLN A 1 87 ? -3.741 9.154 22.326 1.00 97.50 87 GLN A O 1
ATOM 717 N N . GLY A 1 88 ? -5.535 8.816 21.026 1.00 96.75 88 GLY A N 1
ATOM 718 C CA . GLY A 1 88 ? -4.853 9.112 19.766 1.00 96.75 88 GLY A CA 1
ATOM 719 C C . GLY A 1 88 ? -3.897 8.012 19.296 1.00 96.75 88 GLY A C 1
ATOM 720 O O . GLY A 1 88 ? -3.035 8.274 18.460 1.00 96.75 88 GLY A O 1
ATOM 721 N N . VAL A 1 89 ? -4.041 6.773 19.786 1.00 97.94 89 VAL A N 1
ATOM 722 C CA . VAL A 1 89 ? -3.156 5.643 19.432 1.00 97.94 89 VAL A CA 1
ATOM 723 C C . VAL A 1 89 ? -3.123 5.406 17.920 1.00 97.94 89 VAL A C 1
ATOM 725 O O . VAL A 1 89 ? -2.065 5.153 17.345 1.00 97.94 89 VAL A O 1
ATOM 728 N N . VAL A 1 90 ? -4.271 5.528 17.247 1.00 97.25 90 VAL A N 1
ATOM 729 C CA . VAL A 1 90 ? -4.360 5.328 15.792 1.00 97.25 90 VAL A CA 1
ATOM 730 C C . VAL A 1 90 ? -3.572 6.395 15.034 1.00 97.25 90 VAL A C 1
ATOM 732 O O . VAL A 1 90 ? -2.852 6.071 14.089 1.00 97.25 90 VAL A O 1
ATOM 735 N N . ASP A 1 91 ? -3.678 7.655 15.456 1.00 97.06 91 ASP A N 1
ATOM 736 C CA . ASP A 1 91 ? -2.958 8.761 14.826 1.00 97.06 91 ASP A CA 1
ATOM 737 C C . ASP A 1 91 ? -1.451 8.649 15.074 1.00 97.06 91 ASP A C 1
ATOM 739 O O . ASP A 1 91 ? -0.656 8.937 14.179 1.00 97.06 91 ASP A O 1
ATOM 743 N N . GLU A 1 92 ? -1.050 8.139 16.239 1.00 97.50 92 GLU A N 1
ATOM 744 C CA . GLU A 1 92 ? 0.347 7.852 16.548 1.00 97.50 92 GLU A CA 1
ATOM 74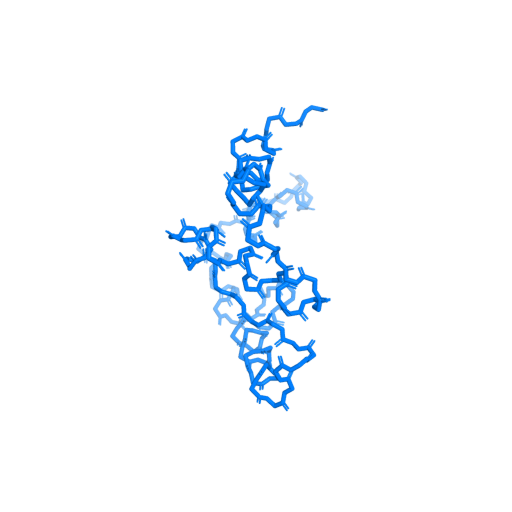5 C C . GLU A 1 92 ? 0.921 6.744 15.653 1.00 97.50 92 GLU A C 1
ATOM 747 O O . GLU A 1 92 ? 2.005 6.914 15.096 1.00 97.50 92 GLU A O 1
ATOM 752 N N . ILE A 1 93 ? 0.180 5.655 15.415 1.00 96.88 93 ILE A N 1
ATOM 753 C CA . ILE A 1 93 ? 0.587 4.603 14.464 1.00 96.88 93 ILE A CA 1
ATOM 754 C C . ILE A 1 93 ? 0.733 5.181 13.053 1.00 96.88 93 ILE A C 1
ATOM 756 O O . ILE A 1 93 ? 1.750 4.962 12.392 1.00 96.88 93 ILE A O 1
ATOM 760 N N . VAL A 1 94 ? -0.261 5.947 12.587 1.00 96.88 94 VAL A N 1
ATOM 761 C CA . VAL A 1 94 ? -0.219 6.601 11.268 1.00 96.88 94 VAL A CA 1
ATOM 762 C C . VAL A 1 94 ? 0.993 7.523 11.159 1.00 96.88 94 VAL A C 1
ATOM 764 O O . VAL A 1 94 ? 1.680 7.516 10.136 1.00 96.88 94 VAL A O 1
ATOM 767 N N . ARG A 1 95 ? 1.284 8.292 12.213 1.00 95.69 95 ARG A N 1
ATOM 768 C CA . ARG A 1 95 ? 2.453 9.164 12.277 1.00 95.69 95 ARG A CA 1
ATOM 769 C C . ARG A 1 95 ? 3.732 8.342 12.200 1.00 95.69 95 ARG A C 1
ATOM 771 O O . ARG A 1 95 ? 4.558 8.629 11.342 1.00 95.69 95 ARG A O 1
ATOM 778 N N . MET A 1 96 ? 3.906 7.327 13.045 1.00 96.12 96 MET A N 1
ATOM 779 C CA . MET A 1 96 ? 5.110 6.487 13.088 1.00 96.12 96 MET A CA 1
ATOM 780 C C . MET A 1 96 ? 5.385 5.779 11.756 1.00 96.12 96 MET A C 1
ATOM 782 O O . MET A 1 96 ? 6.534 5.717 11.326 1.00 96.12 96 MET A O 1
ATOM 786 N N . CYS A 1 97 ? 4.339 5.290 11.087 1.00 94.62 97 CYS A N 1
ATOM 787 C CA . CYS A 1 97 ? 4.430 4.583 9.810 1.00 94.62 97 CYS A CA 1
ATOM 788 C C . CYS A 1 97 ? 4.304 5.500 8.580 1.00 94.62 97 CYS A C 1
ATOM 790 O O . CYS A 1 97 ? 4.120 5.008 7.464 1.00 94.62 97 CYS A O 1
ATOM 792 N N . SER A 1 98 ? 4.370 6.822 8.753 1.00 93.81 98 SER A N 1
ATOM 793 C CA . SER A 1 98 ? 4.298 7.763 7.637 1.00 93.81 98 SER A CA 1
ATOM 794 C C . SER A 1 98 ? 5.518 7.635 6.724 1.00 93.81 98 SER A C 1
ATOM 796 O O . SER A 1 98 ? 6.600 7.221 7.149 1.00 93.81 98 SER A O 1
ATOM 798 N N . PHE A 1 99 ? 5.357 8.028 5.457 1.00 92.31 99 PHE A N 1
ATOM 799 C CA . PHE A 1 99 ? 6.470 8.030 4.509 1.00 92.31 99 PHE A CA 1
ATOM 800 C C . PHE A 1 99 ? 7.645 8.866 5.027 1.00 92.31 99 PHE A C 1
ATOM 802 O O . PHE A 1 99 ? 8.764 8.373 5.016 1.00 92.31 99 PHE A O 1
ATOM 809 N N . ASP A 1 100 ? 7.387 10.067 5.553 1.00 91.88 100 ASP A N 1
ATOM 810 C CA . ASP A 1 100 ? 8.432 10.973 6.047 1.00 91.88 100 ASP A CA 1
ATOM 811 C C . ASP A 1 100 ? 9.221 10.384 7.222 1.00 91.88 100 ASP A C 1
ATOM 813 O O . ASP A 1 100 ? 10.425 10.607 7.334 1.00 91.88 100 ASP A O 1
ATOM 817 N N . ASN A 1 101 ? 8.573 9.617 8.102 1.00 93.31 101 ASN A N 1
ATOM 818 C CA . ASN A 1 101 ? 9.285 8.963 9.196 1.00 93.31 101 ASN A CA 1
ATOM 819 C C . ASN A 1 101 ? 10.064 7.741 8.701 1.00 93.31 101 ASN A C 1
ATOM 821 O O . ASN A 1 101 ? 11.247 7.619 9.010 1.00 93.31 101 ASN A O 1
ATOM 825 N N . LEU A 1 102 ? 9.446 6.878 7.889 1.00 94.62 102 LEU A N 1
ATOM 826 C CA . LEU A 1 102 ? 10.073 5.640 7.416 1.00 94.62 102 LEU A CA 1
ATOM 827 C C . LEU A 1 102 ? 11.183 5.874 6.381 1.00 94.62 102 LEU A C 1
ATOM 829 O O . LEU A 1 102 ? 12.171 5.145 6.377 1.00 94.62 102 LEU A O 1
ATOM 833 N N . SER A 1 103 ? 11.069 6.885 5.515 1.00 91.62 103 SER A N 1
ATOM 834 C CA . SER A 1 103 ? 12.095 7.190 4.505 1.00 91.62 103 SER A CA 1
ATOM 835 C C . SER A 1 103 ? 13.379 7.754 5.113 1.00 91.62 103 SER A C 1
ATOM 837 O O . SER A 1 103 ? 14.416 7.757 4.455 1.00 91.62 103 SER A O 1
ATOM 839 N N . ASN A 1 104 ? 13.301 8.253 6.349 1.00 88.25 104 ASN A N 1
ATOM 840 C CA . ASN A 1 104 ? 14.414 8.836 7.091 1.00 88.25 104 ASN A CA 1
ATOM 841 C C . ASN A 1 104 ? 14.995 7.885 8.151 1.00 88.25 104 ASN A C 1
ATOM 843 O O . ASN A 1 104 ? 15.906 8.281 8.883 1.00 88.25 104 ASN A O 1
ATOM 847 N N . TRP A 1 105 ? 14.500 6.645 8.245 1.00 74.00 105 TRP A N 1
ATOM 848 C CA . TRP A 1 105 ? 15.105 5.622 9.096 1.00 74.00 105 TRP A CA 1
ATOM 849 C C . TRP A 1 105 ? 16.487 5.247 8.546 1.00 74.00 105 TRP A C 1
ATOM 851 O O . TRP A 1 105 ? 16.611 4.766 7.419 1.00 74.00 105 TRP A O 1
ATOM 861 N N . LYS A 1 106 ? 17.523 5.541 9.340 1.00 52.25 106 LYS A N 1
ATOM 862 C CA . LYS A 1 106 ? 18.918 5.161 9.092 1.00 52.25 106 LYS A CA 1
ATOM 863 C C . LYS A 1 106 ? 19.242 3.830 9.745 1.00 52.25 106 LYS A C 1
ATOM 865 O O . LYS A 1 106 ? 18.774 3.627 10.887 1.00 52.25 106 LYS A O 1
#

Sequence (106 aa):
MWLFSNKMRPKEEPPLSLEEAFEMFCEGVSNHGPFWDHVLGYWKASLESPDKILFLKYEELKRGPTVCVKKMAQFLGQPFSAEEENQGVVDEIVRMCSFDNLSNWK

pLDDT: mean 93.95, std 5.95, range [52.25, 98.38]